Protein AF-A0A1M5TR41-F1 (afdb_monomer)

Organism: NCBI:txid299255

Secondary structure (DSSP, 8-state):
--HHHHHHHHHHHHHHHHHHHHHHHHHHHHHHHHHHHHHHHHHHHHHHHSSSPBPHHHHHHHHHHH-TTS---HHHHHHHHHHHHHTTSEEEETTTEEEE--------------

Radius of gyration: 24.67 Å; Cα contacts (8 Å, |Δi|>4): 66; chains: 1; bounding box: 76×23×67 Å

Solvent-accessible surface area (backbone atoms only — not comparable to full-atom values): 6815 Å² total; per-residue (Å²): 132,57,75,65,56,56,52,51,51,52,52,51,51,52,51,52,53,52,50,54,51,53,52,53,53,50,50,62,56,43,56,58,51,49,54,53,51,49,52,47,49,52,52,51,48,55,44,65,72,42,98,57,71,38,37,71,69,52,50,51,50,51,53,48,68,75,45,77,89,53,89,78,54,65,68,58,50,53,51,43,51,53,51,33,43,74,69,55,53,33,42,79,45,97,84,65,23,41,36,62,53,75,81,78,79,87,74,84,93,77,85,94,84,130

Nearest PDB structures (foldseek):
  4ets-assembly1_A  TM=7.749E-01  e=4.696E-03  Campylobacter jejuni subsp. jejuni
  3o2p-assembly3_E  TM=7.918E-01  e=2.308E-02  Saccharomyces cerevisiae
  8apo-assembly1_Xf  TM=8.107E-01  e=3.009E-02  Polytomella magna
  7pkt-assembly1_K  TM=7.777E-01  e=3.009E-02  Chlamydomonas reinhardtii
  7x75-assembly1_K  TM=6.995E-01  e=2.466E-02  Streptomyces coelicolor A3(2)

Structure (mmCIF, N/CA/C/O backbone):
data_AF-A0A1M5TR41-F1
#
_entry.id   AF-A0A1M5TR41-F1
#
loop_
_atom_site.group_PDB
_atom_site.id
_atom_site.type_symbol
_atom_site.label_atom_id
_atom_site.label_alt_id
_atom_site.label_comp_id
_atom_site.label_asym_id
_atom_site.label_entity_id
_atom_site.label_seq_id
_atom_site.pdbx_PDB_ins_code
_atom_site.Cartn_x
_atom_site.Cartn_y
_atom_site.Cartn_z
_atom_site.occupancy
_atom_site.B_iso_or_equiv
_atom_site.auth_seq_id
_atom_site.auth_comp_id
_atom_site.auth_asym_id
_atom_site.auth_atom_id
_atom_site.pdbx_PDB_model_num
ATOM 1 N N . MET A 1 1 ? 28.209 -4.249 -47.664 1.00 57.78 1 MET A N 1
ATOM 2 C CA . MET A 1 1 ? 27.163 -3.880 -46.693 1.00 57.78 1 MET A CA 1
ATOM 3 C C . MET A 1 1 ? 26.754 -2.473 -47.052 1.00 57.78 1 MET A C 1
ATOM 5 O O . MET A 1 1 ? 27.604 -1.590 -46.991 1.00 57.78 1 MET A O 1
ATOM 9 N N . GLU A 1 2 ? 25.555 -2.293 -47.598 1.00 78.94 2 GLU A N 1
ATOM 10 C CA . GLU A 1 2 ? 25.165 -0.975 -48.090 1.00 78.94 2 GLU A CA 1
ATOM 11 C C . GLU A 1 2 ? 24.920 -0.033 -46.910 1.00 78.94 2 GLU A C 1
ATOM 13 O O . GLU A 1 2 ? 24.521 -0.456 -45.825 1.00 78.94 2 GLU A O 1
ATOM 18 N N . MET A 1 3 ? 25.143 1.266 -47.114 1.00 80.38 3 MET A N 1
ATOM 19 C CA . MET A 1 3 ? 24.926 2.295 -46.087 1.00 80.38 3 MET A CA 1
ATOM 20 C C . MET A 1 3 ? 23.493 2.232 -45.513 1.00 80.38 3 MET A C 1
ATOM 22 O O . MET A 1 3 ? 23.261 2.529 -44.342 1.00 80.38 3 MET A O 1
ATOM 26 N N . ARG A 1 4 ? 22.542 1.757 -46.331 1.00 81.88 4 ARG A N 1
ATOM 27 C CA . ARG A 1 4 ? 21.143 1.505 -45.971 1.00 81.88 4 ARG A CA 1
ATOM 28 C C . ARG A 1 4 ? 20.976 0.385 -44.940 1.00 81.88 4 ARG A C 1
ATOM 30 O O . ARG A 1 4 ? 20.161 0.533 -44.032 1.00 81.88 4 ARG A O 1
ATOM 37 N N . ASP A 1 5 ? 21.771 -0.679 -45.034 1.00 87.44 5 ASP A N 1
ATOM 38 C CA . ASP A 1 5 ? 21.725 -1.815 -44.105 1.00 87.44 5 ASP A CA 1
ATOM 39 C C . ASP A 1 5 ? 22.257 -1.407 -42.725 1.00 87.44 5 ASP A C 1
ATOM 41 O O . ASP A 1 5 ? 21.678 -1.765 -41.700 1.00 87.44 5 ASP A O 1
ATOM 45 N N . MET A 1 6 ? 23.319 -0.589 -42.684 1.00 90.88 6 MET A N 1
ATOM 46 C CA . MET A 1 6 ? 23.825 -0.018 -41.428 1.00 90.88 6 MET A CA 1
ATOM 47 C C . MET A 1 6 ? 22.797 0.898 -40.763 1.00 90.88 6 MET A C 1
ATOM 49 O O . MET A 1 6 ? 22.580 0.805 -39.557 1.00 90.88 6 MET A O 1
ATOM 53 N N . LEU A 1 7 ? 22.135 1.757 -41.540 1.00 87.56 7 LEU A N 1
ATOM 54 C CA . LEU A 1 7 ? 21.083 2.643 -41.036 1.00 87.56 7 LEU A CA 1
ATOM 55 C C . LEU A 1 7 ? 19.900 1.859 -40.453 1.00 87.56 7 LEU A C 1
ATOM 57 O O . LEU A 1 7 ? 19.421 2.191 -39.368 1.00 87.56 7 LEU A O 1
ATOM 61 N N . GLN A 1 8 ? 19.460 0.794 -41.126 1.00 86.31 8 GLN A N 1
ATOM 62 C CA . GLN A 1 8 ? 18.406 -0.084 -40.614 1.00 86.31 8 GLN A CA 1
ATOM 63 C C . GLN A 1 8 ? 18.836 -0.807 -39.336 1.00 86.31 8 GLN A C 1
ATOM 65 O O . GLN A 1 8 ? 18.073 -0.855 -38.373 1.00 86.31 8 GLN A O 1
ATOM 70 N N . PHE A 1 9 ? 20.069 -1.309 -39.288 1.00 91.12 9 PHE A N 1
ATOM 71 C CA . PHE A 1 9 ? 20.602 -1.973 -38.103 1.00 91.12 9 PHE A CA 1
ATOM 72 C C . PHE A 1 9 ? 20.664 -1.030 -36.892 1.00 91.12 9 PHE A C 1
ATOM 74 O O . PHE A 1 9 ? 20.226 -1.392 -35.801 1.00 91.12 9 PHE A O 1
ATOM 81 N N . VAL A 1 10 ? 21.128 0.209 -37.086 1.00 90.56 10 VAL A N 1
ATOM 82 C CA . VAL A 1 10 ? 21.170 1.231 -36.028 1.00 90.56 10 VAL A CA 1
ATOM 83 C C . VAL A 1 10 ? 19.762 1.607 -35.561 1.00 90.56 10 VAL A C 1
ATOM 85 O O . VAL A 1 10 ? 19.534 1.734 -34.358 1.00 90.56 10 VAL A O 1
ATOM 88 N N . ALA A 1 11 ? 18.799 1.734 -36.476 1.00 90.38 11 ALA A N 1
ATOM 89 C CA . ALA A 1 11 ? 17.410 2.019 -36.121 1.00 90.38 11 ALA A CA 1
ATOM 90 C C . ALA A 1 11 ? 16.793 0.902 -35.261 1.00 90.38 11 ALA A C 1
ATOM 92 O O . ALA A 1 11 ? 16.152 1.184 -34.247 1.00 90.38 11 ALA A O 1
ATOM 93 N N . VAL A 1 12 ? 17.035 -0.364 -35.618 1.00 91.31 12 VAL A N 1
ATOM 94 C CA . VAL A 1 12 ? 16.577 -1.522 -34.835 1.00 91.31 12 VAL A CA 1
ATOM 95 C C . VAL A 1 12 ? 17.258 -1.561 -33.465 1.00 91.31 12 VAL A C 1
ATOM 97 O O . VAL A 1 12 ? 16.592 -1.789 -32.455 1.00 91.31 12 VAL A O 1
ATOM 100 N N . LEU A 1 13 ? 18.560 -1.273 -33.401 1.00 92.69 13 LEU A N 1
ATOM 101 C CA . LEU A 1 13 ? 19.302 -1.219 -32.143 1.00 92.69 13 LEU A CA 1
ATOM 102 C C . LEU A 1 13 ? 18.738 -0.144 -31.198 1.00 92.69 13 LEU A C 1
ATOM 104 O O . LEU A 1 13 ? 18.499 -0.412 -30.021 1.00 92.69 13 LEU A O 1
ATOM 108 N N . LEU A 1 14 ? 18.467 1.058 -31.715 1.00 92.00 14 LEU A N 1
ATOM 109 C CA . LEU A 1 14 ? 17.872 2.150 -30.941 1.00 92.00 14 LEU A CA 1
ATOM 110 C C . LEU A 1 14 ? 16.453 1.816 -30.466 1.00 92.00 14 LEU A C 1
ATOM 112 O O . LEU A 1 14 ? 16.109 2.106 -29.318 1.00 92.00 14 LEU A O 1
ATOM 116 N N . ALA A 1 15 ? 15.647 1.167 -31.310 1.00 92.06 15 ALA A N 1
ATOM 117 C CA . ALA A 1 15 ? 14.313 0.710 -30.933 1.00 92.06 15 ALA A CA 1
ATOM 118 C C . ALA A 1 15 ? 14.365 -0.310 -29.782 1.00 92.06 15 ALA A C 1
ATOM 120 O O . ALA A 1 15 ? 13.611 -0.187 -28.816 1.00 92.06 15 ALA A O 1
ATOM 121 N N . LEU A 1 16 ? 15.297 -1.268 -29.831 1.00 91.06 16 LEU A N 1
ATOM 122 C CA . LEU A 1 16 ? 15.490 -2.255 -28.765 1.00 91.06 16 LEU A CA 1
ATOM 123 C C . LEU A 1 16 ? 15.934 -1.606 -27.449 1.00 91.06 16 LEU A C 1
ATOM 125 O O . LEU A 1 16 ? 15.395 -1.935 -26.393 1.00 91.06 16 LEU A O 1
ATOM 129 N N . ILE A 1 17 ? 16.863 -0.649 -27.495 1.00 91.31 17 ILE A N 1
ATOM 130 C CA . ILE A 1 17 ? 17.305 0.084 -26.298 1.00 91.31 17 ILE A CA 1
ATOM 131 C C . ILE A 1 17 ? 16.139 0.870 -25.684 1.00 91.31 17 ILE A C 1
ATOM 133 O O . ILE A 1 17 ? 15.940 0.828 -24.467 1.00 91.31 17 ILE A O 1
ATOM 137 N N . SER A 1 18 ? 15.336 1.545 -26.514 1.00 91.12 18 SER A N 1
ATOM 138 C CA . SER A 1 18 ? 14.141 2.264 -26.059 1.00 91.12 18 SER A CA 1
ATOM 139 C C . SER A 1 18 ? 13.142 1.325 -25.378 1.00 91.12 18 SER A C 1
ATOM 141 O O . SER A 1 18 ? 12.649 1.628 -24.290 1.00 91.12 18 SER A O 1
ATOM 143 N N . LEU A 1 19 ? 12.912 0.146 -25.960 1.00 88.50 19 LEU A N 1
ATOM 144 C CA . LEU A 1 19 ? 12.003 -0.861 -25.418 1.00 88.50 19 LEU A CA 1
ATOM 145 C C . LEU A 1 19 ? 12.477 -1.398 -24.060 1.00 88.50 19 LEU A C 1
ATOM 147 O O . LEU A 1 19 ? 11.692 -1.462 -23.113 1.00 88.50 19 LEU A O 1
ATOM 151 N N . VAL A 1 20 ? 13.763 -1.733 -23.933 1.00 88.88 20 VAL A N 1
ATOM 152 C CA . VAL A 1 20 ? 14.348 -2.200 -22.664 1.00 88.88 20 VAL A CA 1
ATOM 153 C C . VAL A 1 20 ? 14.230 -1.121 -21.588 1.00 88.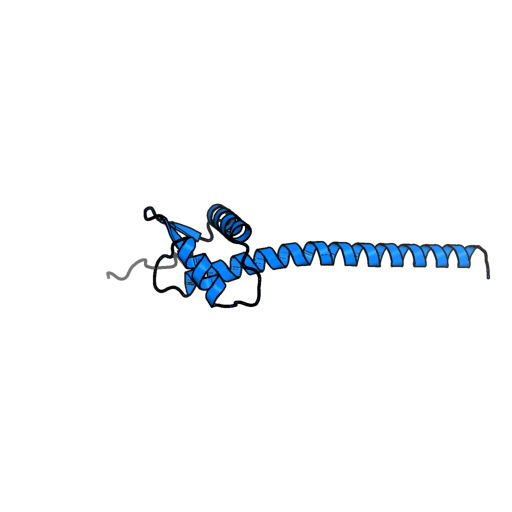88 20 VAL A C 1
ATOM 155 O O . VAL A 1 20 ? 13.914 -1.416 -20.431 1.00 88.88 20 VAL A O 1
ATOM 158 N N . TRP A 1 21 ? 14.443 0.143 -21.953 1.00 86.94 21 TRP A N 1
ATOM 159 C CA . TRP A 1 21 ? 14.305 1.247 -21.012 1.00 86.94 21 TRP A CA 1
ATOM 160 C C . TRP A 1 21 ? 12.852 1.451 -20.564 1.00 86.94 21 TRP A C 1
ATOM 162 O O . TRP A 1 21 ? 12.596 1.607 -19.367 1.00 86.94 21 TRP A O 1
ATOM 172 N N . GLN A 1 22 ? 11.894 1.373 -21.492 1.00 84.31 22 GLN A N 1
ATOM 173 C CA . GLN A 1 22 ? 10.465 1.423 -21.176 1.00 84.31 22 GLN A CA 1
ATOM 174 C C . GLN A 1 22 ? 10.047 0.275 -20.252 1.00 84.31 22 GLN A C 1
ATOM 176 O O . GLN A 1 22 ? 9.376 0.521 -19.249 1.00 84.31 22 GLN A O 1
ATOM 181 N N . GLN A 1 23 ? 10.494 -0.955 -20.526 1.00 80.81 23 GLN A N 1
ATOM 182 C CA . GLN A 1 23 ? 10.216 -2.106 -19.666 1.00 80.81 23 GLN A CA 1
ATOM 183 C C . GLN A 1 23 ? 10.782 -1.912 -18.258 1.00 80.81 23 GLN A C 1
ATOM 185 O O . GLN A 1 23 ? 10.059 -2.094 -17.282 1.00 80.81 23 GLN A O 1
ATOM 190 N N . ARG A 1 24 ? 12.039 -1.467 -18.125 1.00 75.62 24 ARG A N 1
ATOM 191 C CA . ARG A 1 24 ? 12.631 -1.194 -16.803 1.00 75.62 24 ARG A CA 1
ATOM 192 C C . ARG A 1 24 ? 11.865 -0.133 -16.025 1.00 75.62 24 ARG A C 1
ATOM 194 O O . ARG A 1 24 ? 11.649 -0.291 -14.826 1.00 75.62 24 ARG A O 1
ATOM 201 N N . ARG A 1 25 ? 11.454 0.946 -16.692 1.00 79.00 25 ARG A N 1
ATOM 202 C CA . ARG A 1 25 ? 10.669 2.007 -16.057 1.00 79.00 25 ARG A CA 1
ATOM 203 C C . ARG A 1 25 ? 9.320 1.480 -15.562 1.00 79.00 25 ARG A C 1
ATOM 205 O O . ARG A 1 25 ? 8.945 1.765 -14.429 1.00 79.00 25 ARG A O 1
ATOM 212 N N . LEU A 1 26 ? 8.632 0.684 -16.379 1.00 70.19 26 LEU A N 1
ATOM 213 C CA . LEU A 1 26 ? 7.348 0.081 -16.021 1.00 70.19 26 LEU A CA 1
ATOM 214 C C . LEU A 1 26 ? 7.464 -0.879 -14.834 1.00 70.19 26 LEU A C 1
ATOM 216 O O . LEU A 1 26 ? 6.615 -0.833 -13.951 1.00 70.19 26 LEU A O 1
ATOM 220 N N . VAL A 1 27 ? 8.521 -1.693 -14.773 1.00 71.38 27 VAL A N 1
ATOM 221 C CA . VAL A 1 27 ? 8.768 -2.601 -13.638 1.00 71.38 27 VAL A CA 1
ATOM 222 C C . VAL A 1 27 ? 9.003 -1.811 -12.348 1.00 71.38 27 VAL A C 1
ATOM 224 O O . VAL A 1 27 ? 8.350 -2.070 -11.343 1.00 71.38 27 VAL A O 1
ATOM 227 N N . LEU A 1 28 ? 9.841 -0.770 -12.381 1.00 67.62 28 LEU A N 1
ATOM 228 C CA . LEU A 1 28 ? 10.093 0.079 -11.207 1.00 67.62 28 LEU A CA 1
ATOM 229 C C . LEU A 1 28 ? 8.836 0.817 -10.714 1.00 67.62 28 LEU A C 1
ATOM 231 O O . LEU A 1 28 ? 8.650 1.010 -9.508 1.00 67.62 28 LEU A O 1
ATOM 235 N N . GLU A 1 29 ? 7.975 1.261 -11.632 1.00 66.62 29 GLU A N 1
ATOM 236 C CA . GLU A 1 29 ? 6.688 1.874 -11.291 1.00 66.62 29 GLU A CA 1
ATOM 237 C C . GLU A 1 29 ? 5.667 0.830 -10.792 1.00 66.62 29 GLU A C 1
ATOM 239 O O . GLU A 1 29 ? 4.858 1.139 -9.910 1.00 66.62 29 GLU A O 1
ATOM 244 N N . GLY A 1 30 ? 5.734 -0.399 -11.313 1.00 63.41 30 GLY A N 1
ATOM 245 C CA . GLY A 1 30 ? 4.938 -1.557 -10.907 1.00 63.41 30 GLY A CA 1
ATOM 246 C C . GLY A 1 30 ? 5.221 -1.981 -9.471 1.00 63.41 30 GLY A C 1
ATOM 247 O O . GLY A 1 30 ? 4.295 -1.997 -8.663 1.00 63.41 30 GLY A O 1
ATOM 248 N N . ASP A 1 31 ? 6.491 -2.174 -9.113 1.00 67.81 31 ASP A N 1
ATOM 249 C CA . ASP A 1 31 ? 6.912 -2.605 -7.772 1.00 67.81 31 ASP A CA 1
ATOM 250 C C . ASP A 1 31 ? 6.392 -1.674 -6.670 1.00 67.81 31 ASP A C 1
ATOM 252 O O . ASP A 1 31 ? 5.984 -2.101 -5.589 1.00 67.81 31 ASP A O 1
ATOM 256 N N . ARG A 1 32 ? 6.386 -0.359 -6.926 1.00 66.81 32 ARG A N 1
ATOM 257 C CA . ARG A 1 32 ? 5.874 0.627 -5.961 1.00 66.81 32 ARG A CA 1
ATOM 258 C C . ARG A 1 32 ? 4.363 0.524 -5.787 1.00 66.81 32 ARG A C 1
ATOM 260 O O . ARG A 1 32 ? 3.869 0.715 -4.676 1.00 66.81 32 ARG A O 1
ATOM 267 N N . LYS A 1 33 ? 3.626 0.271 -6.870 1.00 69.38 33 LYS A N 1
ATOM 268 C CA . LYS A 1 33 ? 2.173 0.071 -6.814 1.00 69.38 33 LYS A CA 1
ATOM 269 C C . LYS A 1 33 ? 1.842 -1.248 -6.127 1.00 69.38 33 LYS A C 1
ATOM 271 O O . LYS A 1 33 ? 0.961 -1.267 -5.274 1.00 69.38 33 LYS A O 1
ATOM 276 N N . GLU A 1 34 ? 2.583 -2.302 -6.441 1.00 72.50 34 GLU A N 1
ATOM 277 C CA . GLU A 1 34 ? 2.408 -3.630 -5.866 1.00 72.50 34 GLU A CA 1
ATOM 278 C C . GLU A 1 34 ? 2.643 -3.616 -4.357 1.00 72.50 34 GLU A C 1
ATOM 280 O O . GLU A 1 34 ? 1.766 -4.044 -3.613 1.00 72.50 34 GLU A O 1
ATOM 285 N N . LYS A 1 35 ? 3.724 -2.982 -3.880 1.00 74.00 35 LYS A N 1
ATOM 286 C CA . LYS A 1 35 ? 3.967 -2.792 -2.439 1.00 74.00 35 LYS A CA 1
ATOM 287 C C . LYS A 1 35 ? 2.804 -2.091 -1.732 1.00 74.00 35 LYS A C 1
ATOM 289 O O . LYS A 1 35 ? 2.388 -2.530 -0.666 1.00 74.00 35 LYS A O 1
ATOM 294 N N . ARG A 1 36 ? 2.230 -1.039 -2.329 1.00 73.12 36 ARG A N 1
ATOM 295 C CA . ARG A 1 36 ? 1.081 -0.328 -1.735 1.00 73.12 36 ARG A CA 1
ATOM 296 C C . ARG A 1 36 ? -0.180 -1.182 -1.694 1.00 73.12 36 ARG A C 1
ATOM 298 O O . ARG A 1 36 ? -0.898 -1.162 -0.697 1.00 73.12 36 ARG A O 1
ATOM 305 N N . VAL A 1 37 ? -0.467 -1.906 -2.773 1.00 78.62 37 VAL A N 1
ATOM 306 C CA . VAL A 1 37 ? -1.613 -2.823 -2.836 1.00 78.62 37 VAL A CA 1
ATOM 307 C C . VAL A 1 37 ? -1.442 -3.936 -1.808 1.00 78.62 37 VAL A C 1
ATOM 309 O O . VAL A 1 37 ? -2.378 -4.242 -1.075 1.00 78.62 37 VAL A O 1
ATOM 312 N N . GLU A 1 38 ? -0.234 -4.475 -1.691 1.00 80.38 38 GLU A N 1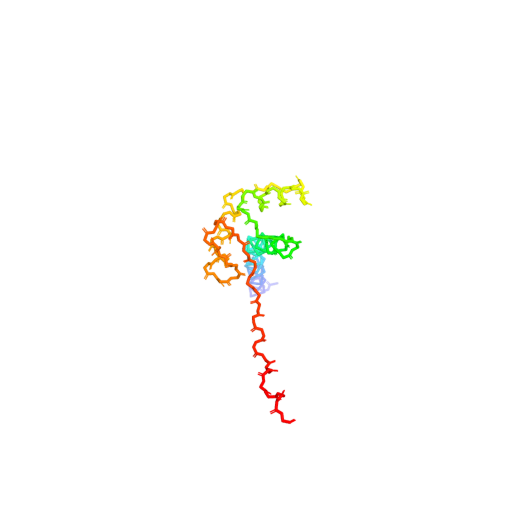
ATOM 313 C CA . GLU A 1 38 ? 0.104 -5.491 -0.709 1.00 80.38 38 GLU A CA 1
ATOM 314 C C . GLU A 1 38 ? -0.097 -4.983 0.726 1.00 80.38 38 GLU A C 1
ATOM 316 O O . GLU A 1 38 ? -0.742 -5.660 1.526 1.00 80.38 38 GLU A O 1
ATOM 321 N N . THR A 1 39 ? 0.362 -3.770 1.052 1.00 80.50 39 THR A N 1
ATOM 322 C CA . THR A 1 39 ? 0.133 -3.148 2.367 1.00 80.50 39 THR A CA 1
ATOM 323 C C . THR A 1 39 ? -1.360 -2.992 2.667 1.00 80.50 39 THR A C 1
ATOM 325 O O . THR A 1 39 ? -1.809 -3.359 3.755 1.00 80.50 39 THR A O 1
ATOM 328 N N . LYS A 1 40 ? -2.165 -2.531 1.697 1.00 81.88 40 LYS A N 1
ATOM 329 C CA . LYS A 1 40 ? -3.629 -2.427 1.848 1.00 81.88 40 LYS A CA 1
ATOM 330 C C . LYS A 1 40 ? -4.289 -3.793 2.071 1.00 81.88 40 LYS A C 1
ATOM 332 O O . LYS A 1 40 ? -5.149 -3.923 2.941 1.00 81.88 40 LYS A O 1
ATOM 337 N N . LEU A 1 41 ? -3.876 -4.817 1.323 1.00 82.88 41 LEU A N 1
ATOM 338 C CA . LEU A 1 41 ? -4.391 -6.183 1.462 1.00 82.88 41 LEU A CA 1
ATOM 339 C C . LEU A 1 41 ? -4.044 -6.786 2.822 1.00 82.88 41 LEU A C 1
ATOM 341 O O . LEU A 1 41 ? -4.903 -7.393 3.456 1.00 82.88 41 LEU A O 1
ATOM 345 N N . ARG A 1 42 ? -2.816 -6.575 3.304 1.00 82.69 42 ARG A N 1
ATOM 346 C CA . ARG A 1 42 ? -2.384 -7.026 4.633 1.00 82.69 42 ARG A CA 1
ATOM 347 C C . ARG A 1 42 ? -3.229 -6.391 5.736 1.00 82.69 42 ARG A C 1
ATOM 349 O O . ARG A 1 42 ? -3.736 -7.107 6.595 1.00 82.69 42 ARG A O 1
ATOM 356 N N . ILE A 1 43 ? -3.446 -5.074 5.677 1.00 84.00 43 ILE A N 1
ATOM 357 C CA . ILE A 1 43 ?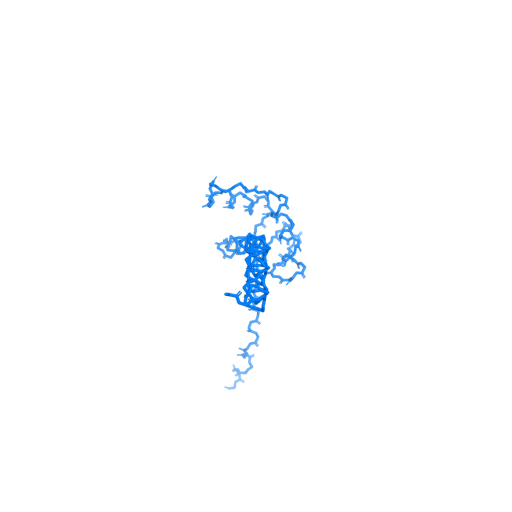 -4.330 -4.360 6.614 1.00 84.00 43 ILE A CA 1
ATOM 358 C C . ILE A 1 43 ? -5.746 -4.947 6.565 1.00 84.00 43 ILE A C 1
ATOM 360 O O . ILE A 1 43 ? -6.341 -5.224 7.606 1.00 84.00 43 ILE A O 1
ATOM 364 N N . PHE A 1 44 ? -6.285 -5.175 5.366 1.00 83.25 44 PHE A N 1
ATOM 365 C CA . PHE A 1 44 ? -7.619 -5.749 5.202 1.00 83.25 44 PHE A CA 1
ATOM 366 C C . PHE A 1 44 ? -7.724 -7.172 5.767 1.00 83.25 44 PHE A C 1
ATOM 368 O O . PHE A 1 44 ? -8.728 -7.505 6.397 1.00 83.25 44 PHE A O 1
ATOM 375 N N . TYR A 1 45 ? -6.695 -7.999 5.575 1.00 82.88 45 TYR A N 1
ATOM 376 C CA . TYR A 1 45 ? -6.644 -9.360 6.100 1.00 82.88 45 TYR A CA 1
ATOM 377 C C . TYR A 1 45 ? -6.639 -9.368 7.631 1.00 82.88 45 TYR A C 1
ATOM 379 O O . TYR A 1 45 ? -7.457 -10.056 8.237 1.00 82.88 45 TYR A O 1
ATOM 387 N N . VAL A 1 46 ? -5.803 -8.531 8.257 1.00 84.44 46 VAL A N 1
ATOM 388 C CA . VAL A 1 46 ? -5.771 -8.358 9.720 1.00 84.44 46 VAL A CA 1
ATOM 389 C C . VAL A 1 46 ? -7.137 -7.911 10.247 1.00 84.44 46 VAL A C 1
ATOM 391 O O . VAL A 1 46 ? -7.657 -8.487 11.197 1.00 84.44 46 VAL A O 1
ATOM 394 N N . LEU A 1 47 ? -7.767 -6.934 9.591 1.00 82.38 47 LEU A N 1
ATOM 395 C CA . LEU A 1 47 ? -9.094 -6.441 9.969 1.00 82.38 47 LEU A CA 1
ATOM 396 C C . LEU A 1 47 ? -10.220 -7.464 9.759 1.00 82.38 47 LEU A C 1
ATOM 398 O O . LEU A 1 47 ? -11.235 -7.392 10.449 1.00 82.38 47 LEU A O 1
ATOM 402 N N . SER A 1 48 ? -10.073 -8.379 8.801 1.00 80.81 48 SER A N 1
ATOM 403 C CA . SER A 1 48 ? -11.077 -9.407 8.496 1.00 80.81 48 SER A CA 1
ATOM 404 C C . SER A 1 48 ? -10.937 -10.644 9.380 1.00 80.81 48 SER A C 1
ATOM 406 O O . SER A 1 48 ? -11.942 -11.264 9.713 1.00 80.81 48 SER A O 1
ATOM 408 N N . GLY A 1 49 ? -9.706 -11.000 9.756 1.00 76.56 49 GLY A N 1
ATOM 409 C CA . GLY A 1 49 ? -9.417 -12.113 10.662 1.00 76.56 49 GLY A CA 1
ATOM 410 C C . GLY A 1 49 ? -9.601 -11.764 12.140 1.00 76.56 49 GLY A C 1
ATOM 411 O O . GLY A 1 49 ? -9.759 -12.661 12.964 1.00 76.56 49 GLY A O 1
ATOM 412 N N . ALA A 1 50 ? -9.604 -10.478 12.493 1.00 76.75 50 ALA A N 1
ATOM 413 C CA . ALA A 1 50 ? -9.822 -10.045 13.863 1.00 76.75 50 ALA A CA 1
ATOM 414 C C . ALA A 1 50 ? -11.276 -10.258 14.306 1.00 76.75 50 ALA A C 1
ATOM 416 O O . ALA A 1 50 ? -12.223 -9.790 13.673 1.00 76.75 50 ALA A O 1
ATOM 417 N N . SER A 1 51 ? -11.453 -10.892 15.466 1.00 64.62 51 SER A N 1
ATOM 418 C CA . SER A 1 51 ? -12.763 -11.144 16.086 1.00 64.62 51 SER A CA 1
ATOM 419 C C . SER A 1 51 ? -13.494 -9.870 16.550 1.00 64.62 51 SER A C 1
ATOM 421 O O . SER A 1 51 ? -14.610 -9.950 17.059 1.00 64.62 51 SER A O 1
ATOM 423 N N . GLY A 1 52 ? -12.886 -8.690 16.395 1.00 73.88 52 GLY A N 1
ATOM 424 C CA . GLY A 1 52 ? -13.449 -7.402 16.786 1.00 73.88 52 GLY A CA 1
ATOM 425 C C . GLY A 1 52 ? -12.742 -6.223 16.119 1.00 73.88 52 GLY A C 1
ATOM 426 O O . GLY A 1 52 ? -11.751 -6.381 15.413 1.00 73.88 52 GLY A O 1
ATOM 427 N N . ASP A 1 53 ? -13.275 -5.023 16.336 1.00 82.44 53 ASP A N 1
ATOM 428 C CA . ASP A 1 53 ? -12.729 -3.788 15.781 1.00 82.44 53 ASP A CA 1
ATOM 429 C C . ASP A 1 53 ? -11.348 -3.506 16.383 1.00 82.44 53 ASP A C 1
ATOM 431 O O . ASP A 1 53 ? -11.191 -3.496 17.610 1.00 82.44 53 ASP A O 1
ATOM 435 N N . LEU A 1 54 ? -10.381 -3.188 15.527 1.00 83.19 54 LEU A N 1
ATOM 436 C CA . LEU A 1 54 ? -9.007 -2.921 15.941 1.00 83.19 54 LEU A CA 1
ATOM 437 C C . LEU A 1 54 ? -8.710 -1.422 15.942 1.00 83.19 54 LEU A C 1
ATOM 439 O O . LEU A 1 54 ? -9.183 -0.675 15.082 1.00 83.19 54 LEU A O 1
ATOM 443 N N . THR A 1 55 ? -7.910 -0.969 16.903 1.00 86.69 55 THR A N 1
ATOM 444 C CA . THR A 1 55 ? -7.302 0.368 16.862 1.00 86.69 55 THR A CA 1
ATOM 445 C C . THR A 1 55 ? -6.095 0.388 15.923 1.00 86.69 55 THR A C 1
ATOM 447 O O . THR A 1 55 ? -5.549 -0.658 15.582 1.00 86.69 55 THR A O 1
ATOM 450 N N . GLU A 1 56 ? -5.642 1.580 15.525 1.00 83.38 56 GLU A N 1
ATOM 451 C CA . GLU A 1 56 ? -4.438 1.740 14.689 1.00 83.38 56 GLU A CA 1
ATOM 452 C C . GLU A 1 56 ? -3.225 1.003 15.281 1.00 83.38 56 GLU A C 1
ATOM 454 O O . GLU A 1 56 ? -2.587 0.211 14.593 1.00 83.38 56 GLU A O 1
ATOM 459 N N . ASP A 1 57 ? -2.970 1.180 16.580 1.00 83.69 57 ASP A N 1
ATOM 460 C CA . ASP A 1 57 ? -1.847 0.532 17.267 1.00 83.69 57 ASP A CA 1
ATOM 461 C C . ASP A 1 57 ? -1.968 -0.995 17.299 1.00 83.69 57 ASP A C 1
ATOM 463 O O . ASP A 1 57 ? -0.962 -1.700 17.256 1.00 83.69 57 ASP A O 1
ATOM 467 N N . GLN A 1 58 ? -3.191 -1.525 17.377 1.00 83.69 58 GLN A N 1
ATOM 468 C CA . GLN A 1 58 ? -3.422 -2.968 17.335 1.00 83.69 58 GLN A CA 1
ATOM 469 C C . GLN A 1 58 ? -3.184 -3.528 15.932 1.00 83.69 58 GLN A C 1
ATOM 471 O O . GLN A 1 58 ? -2.582 -4.587 15.806 1.00 83.69 58 GLN A O 1
ATOM 476 N N . ILE A 1 59 ? -3.586 -2.800 14.886 1.00 84.00 59 ILE A N 1
ATOM 477 C CA . ILE A 1 59 ? -3.315 -3.182 13.493 1.00 84.00 59 ILE A CA 1
ATOM 478 C C . ILE A 1 59 ? -1.805 -3.213 13.244 1.00 84.00 59 ILE A C 1
ATOM 480 O O . ILE A 1 59 ? -1.305 -4.177 12.673 1.00 84.00 59 ILE A O 1
ATOM 484 N N . ILE A 1 60 ? -1.073 -2.195 13.710 1.00 83.88 60 ILE A N 1
ATOM 485 C CA . ILE A 1 60 ? 0.390 -2.141 13.589 1.00 83.88 60 ILE A CA 1
ATOM 486 C C . ILE A 1 60 ? 1.028 -3.336 14.307 1.00 83.88 60 ILE A C 1
ATOM 488 O O . ILE A 1 60 ? 1.837 -4.037 13.709 1.00 83.88 60 I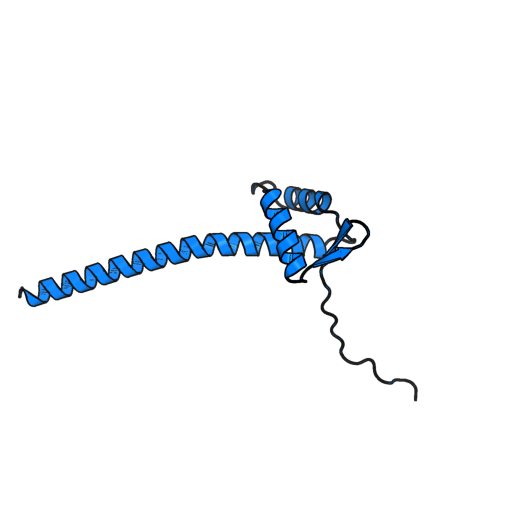LE A O 1
ATOM 492 N N . LYS A 1 61 ? 0.619 -3.623 15.550 1.00 83.94 61 LYS A N 1
ATOM 493 C CA . LYS A 1 61 ? 1.147 -4.762 16.318 1.00 83.94 61 LYS A CA 1
ATOM 494 C C . LYS A 1 61 ? 0.860 -6.113 15.665 1.00 83.94 61 LYS A C 1
ATOM 496 O O . LYS A 1 61 ? 1.733 -6.974 15.659 1.00 83.94 61 LYS A O 1
ATOM 501 N N . GLU A 1 62 ? -0.338 -6.316 15.122 1.00 83.38 62 GLU A N 1
ATOM 502 C CA . GLU A 1 62 ? -0.683 -7.561 14.423 1.00 83.38 62 GLU A CA 1
ATOM 503 C C . GLU A 1 62 ? 0.088 -7.707 13.100 1.00 83.38 62 GLU A C 1
ATOM 505 O O . GLU A 1 62 ? 0.521 -8.805 12.756 1.00 83.38 62 GLU A O 1
ATOM 510 N N . LEU A 1 63 ? 0.349 -6.603 12.389 1.00 81.38 63 LEU A N 1
ATOM 511 C CA . LEU A 1 63 ? 1.199 -6.606 11.193 1.00 81.38 63 LEU A CA 1
ATOM 512 C C . LEU A 1 63 ? 2.667 -6.918 11.520 1.00 81.38 63 LEU A C 1
ATOM 514 O O . LEU A 1 63 ? 3.282 -7.721 10.818 1.00 81.38 63 LEU A O 1
ATOM 518 N N . GLU A 1 64 ? 3.206 -6.334 12.594 1.00 81.19 64 GLU A N 1
ATOM 519 C CA . GLU A 1 64 ? 4.554 -6.625 13.110 1.00 81.19 64 GLU A CA 1
ATOM 520 C C . GLU A 1 64 ? 4.670 -8.097 13.560 1.00 81.19 64 GLU A C 1
ATOM 522 O O . GLU A 1 64 ? 5.669 -8.763 13.281 1.00 81.19 64 GLU A O 1
ATOM 527 N N . ARG A 1 65 ? 3.628 -8.640 14.207 1.00 78.81 65 ARG A N 1
ATOM 528 C CA . ARG 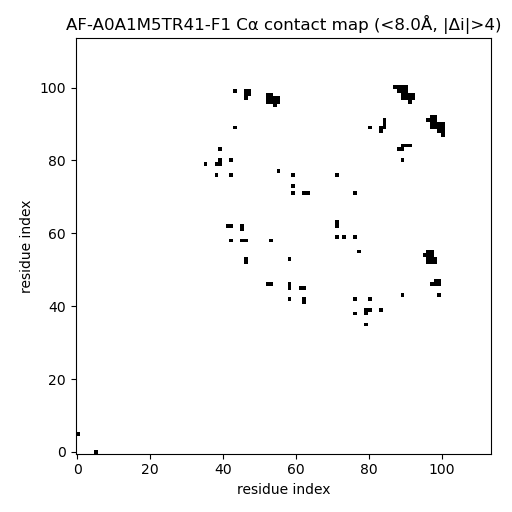A 1 65 ? 3.585 -10.029 14.695 1.00 78.81 65 ARG A CA 1
ATOM 529 C C . ARG A 1 65 ? 3.454 -11.055 13.566 1.00 78.81 65 ARG A C 1
ATOM 531 O O . ARG A 1 65 ? 4.034 -12.134 13.666 1.00 78.81 65 ARG A O 1
ATOM 538 N N . GLY A 1 66 ? 2.700 -10.737 12.514 1.00 69.00 66 GLY A N 1
ATOM 539 C CA . GLY A 1 66 ? 2.451 -11.643 11.392 1.00 69.00 66 GLY A CA 1
ATOM 540 C C . GLY A 1 66 ? 3.684 -11.915 10.526 1.00 69.00 66 GLY A C 1
ATOM 541 O O . GLY A 1 66 ? 3.825 -13.025 10.022 1.00 69.00 66 GLY A O 1
ATOM 542 N N . HIS A 1 67 ? 4.592 -10.942 10.369 1.00 62.03 67 HIS A N 1
ATOM 543 C CA . HIS A 1 67 ? 5.847 -11.117 9.627 1.00 62.03 67 HIS A CA 1
ATOM 544 C C . HIS A 1 67 ? 6.945 -10.136 10.096 1.00 62.03 67 HIS A C 1
ATOM 546 O O . HIS A 1 67 ? 7.025 -9.026 9.568 1.00 62.03 67 HIS A O 1
ATOM 552 N N . PRO A 1 68 ? 7.870 -10.553 10.983 1.00 58.28 68 PRO A N 1
ATOM 553 C CA . PRO A 1 68 ? 8.925 -9.682 11.522 1.00 58.28 68 PRO A CA 1
ATOM 554 C C . PRO A 1 68 ? 10.040 -9.325 10.519 1.00 58.28 68 PRO A C 1
ATOM 556 O O . PRO A 1 68 ? 10.892 -8.496 10.812 1.00 58.28 68 PRO A O 1
ATOM 559 N N . LEU A 1 69 ? 10.070 -9.956 9.339 1.00 50.84 69 LEU A N 1
ATOM 560 C CA . LEU A 1 69 ? 11.147 -9.815 8.344 1.00 50.84 69 LEU A CA 1
ATOM 561 C C . LEU A 1 69 ? 10.988 -8.614 7.400 1.00 50.84 69 LEU A C 1
ATOM 563 O O . LEU A 1 69 ? 11.860 -8.379 6.564 1.00 50.84 69 LEU A O 1
ATOM 567 N N . ARG A 1 70 ? 9.880 -7.873 7.480 1.00 62.62 70 ARG A N 1
ATOM 568 C CA . ARG A 1 70 ? 9.633 -6.716 6.618 1.00 62.62 70 ARG A CA 1
ATOM 569 C C . ARG A 1 70 ? 9.466 -5.489 7.491 1.00 62.62 70 ARG A C 1
ATOM 571 O O . ARG A 1 70 ? 8.622 -5.502 8.379 1.00 62.62 70 ARG A O 1
ATOM 578 N N . ASP A 1 71 ? 10.268 -4.464 7.225 1.00 65.81 71 ASP A N 1
ATOM 579 C CA . ASP A 1 71 ? 10.221 -3.215 7.977 1.00 65.81 71 ASP A CA 1
ATOM 580 C C . ASP A 1 71 ? 8.808 -2.632 7.883 1.00 65.81 71 ASP A C 1
ATOM 582 O O . ASP A 1 71 ? 8.309 -2.320 6.795 1.00 65.81 71 ASP A O 1
ATOM 586 N N . VAL A 1 72 ? 8.122 -2.586 9.021 1.00 67.75 72 VAL A N 1
ATOM 587 C CA . VAL A 1 72 ? 6.754 -2.095 9.102 1.00 67.75 72 VAL A CA 1
ATOM 588 C C . VAL A 1 72 ? 6.818 -0.581 9.254 1.00 67.75 72 VAL A C 1
ATOM 590 O O . VAL A 1 72 ? 6.945 -0.054 10.359 1.00 67.75 72 VAL A O 1
ATOM 593 N N . ASP A 1 73 ? 6.727 0.142 8.136 1.00 79.56 73 ASP A N 1
ATOM 594 C CA . ASP A 1 73 ? 6.651 1.600 8.182 1.00 79.56 73 ASP A CA 1
ATOM 595 C C . ASP A 1 73 ? 5.264 2.045 8.673 1.00 79.56 73 ASP A C 1
ATOM 597 O O . ASP A 1 73 ? 4.245 1.977 7.975 1.00 79.56 73 ASP A O 1
ATOM 601 N N . ARG A 1 74 ? 5.233 2.543 9.911 1.00 82.12 74 ARG A N 1
ATOM 602 C CA . ARG A 1 74 ? 4.030 3.075 10.564 1.00 82.12 74 ARG A CA 1
ATOM 603 C C . ARG A 1 74 ? 3.406 4.227 9.777 1.00 82.12 74 ARG A C 1
ATOM 605 O O . ARG A 1 74 ? 2.182 4.368 9.772 1.00 82.12 74 ARG A O 1
ATOM 612 N N . ILE A 1 75 ? 4.222 5.042 9.107 1.00 83.62 75 ILE A N 1
ATOM 613 C CA . ILE A 1 75 ? 3.749 6.165 8.293 1.00 83.62 75 ILE A CA 1
ATOM 614 C C . ILE A 1 75 ? 3.008 5.629 7.066 1.00 83.62 75 ILE A C 1
ATOM 616 O O . ILE A 1 75 ? 1.921 6.117 6.736 1.00 83.62 75 ILE A O 1
ATOM 620 N N . GLU A 1 76 ? 3.546 4.594 6.419 1.00 82.19 76 GLU A N 1
ATOM 621 C CA . GLU A 1 76 ? 2.916 3.959 5.260 1.00 82.19 76 GLU A CA 1
ATOM 622 C C . GLU A 1 76 ? 1.608 3.250 5.634 1.00 82.19 76 GLU A C 1
ATOM 624 O O . GLU A 1 76 ? 0.617 3.377 4.906 1.00 82.19 76 GLU A O 1
ATOM 629 N N . ILE A 1 77 ? 1.550 2.587 6.795 1.00 84.62 77 ILE A N 1
ATOM 630 C CA . ILE A 1 77 ? 0.305 1.997 7.313 1.00 84.62 77 ILE A CA 1
ATOM 631 C C . ILE A 1 77 ? -0.750 3.074 7.529 1.00 84.62 77 ILE A C 1
ATOM 633 O O . ILE A 1 77 ? -1.873 2.937 7.046 1.00 84.62 77 ILE A O 1
ATOM 637 N N . ARG A 1 78 ? -0.404 4.163 8.225 1.00 86.31 78 ARG A N 1
ATOM 638 C CA . ARG A 1 78 ? -1.352 5.246 8.507 1.00 86.31 78 ARG A CA 1
ATOM 639 C C . ARG A 1 78 ? -1.882 5.857 7.213 1.00 86.31 78 ARG A C 1
ATOM 641 O O . ARG A 1 78 ? -3.088 6.041 7.065 1.00 86.31 78 ARG A O 1
ATOM 648 N N . LYS A 1 79 ? -1.003 6.119 6.244 1.00 87.44 79 LYS A N 1
ATOM 649 C CA . LYS A 1 79 ? -1.401 6.611 4.921 1.00 87.44 79 LYS A CA 1
ATOM 650 C C . LYS A 1 79 ? -2.335 5.630 4.209 1.00 87.44 79 LYS A C 1
ATOM 652 O O . LYS A 1 79 ? -3.356 6.048 3.669 1.00 87.44 79 LYS A O 1
ATOM 657 N N . SER A 1 80 ? -2.017 4.339 4.258 1.00 85.94 80 SER A N 1
ATOM 658 C CA . SER A 1 80 ? -2.835 3.283 3.661 1.00 85.94 80 SER A CA 1
ATOM 659 C C . SER A 1 80 ? -4.212 3.188 4.321 1.00 85.94 80 SER A C 1
ATOM 661 O O . SER A 1 80 ? -5.202 3.079 3.607 1.00 85.94 80 SER A O 1
ATOM 663 N N . LEU A 1 81 ? -4.308 3.324 5.649 1.00 85.81 81 LEU A N 1
ATOM 664 C CA . LEU A 1 81 ? -5.581 3.389 6.377 1.00 85.81 81 LEU A CA 1
ATOM 665 C C . LEU A 1 81 ? -6.432 4.590 5.938 1.00 85.81 81 LEU A C 1
ATOM 667 O O . LEU A 1 81 ? -7.621 4.425 5.675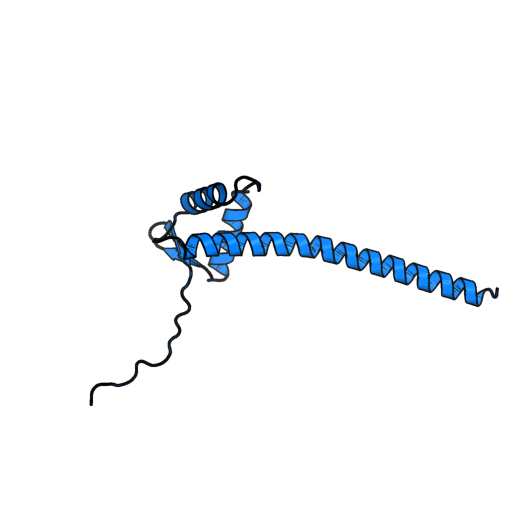 1.00 85.81 81 LEU A O 1
ATOM 671 N N . TYR A 1 82 ? -5.842 5.782 5.802 1.00 86.56 82 TYR A N 1
ATOM 672 C CA . TYR A 1 82 ? -6.561 6.960 5.301 1.00 86.56 82 TYR A CA 1
ATOM 673 C C . TYR A 1 82 ? -7.044 6.788 3.858 1.00 86.56 82 TYR A C 1
ATOM 675 O O . TYR A 1 82 ? -8.182 7.140 3.549 1.00 86.56 82 TYR A O 1
ATOM 683 N N . GLU A 1 83 ? -6.209 6.234 2.977 1.00 85.38 83 GLU A N 1
ATOM 684 C CA . GLU A 1 83 ? -6.618 5.925 1.603 1.00 85.38 83 GLU A CA 1
ATOM 685 C C . GLU A 1 83 ? -7.762 4.904 1.593 1.00 85.38 83 GLU A C 1
ATOM 687 O O . GLU A 1 83 ? -8.770 5.121 0.935 1.00 85.38 83 GLU A O 1
ATOM 692 N N . MET A 1 84 ? -7.669 3.840 2.392 1.00 84.19 84 MET A N 1
ATOM 693 C CA . MET A 1 84 ? -8.711 2.818 2.502 1.00 84.19 84 MET A CA 1
ATOM 694 C C . MET A 1 84 ? -10.028 3.358 3.081 1.00 84.19 84 MET A C 1
ATOM 696 O O . MET A 1 84 ? -11.097 2.892 2.679 1.00 84.19 84 MET A O 1
ATOM 700 N N . LEU A 1 85 ? -9.970 4.328 4.002 1.00 86.44 85 LEU A N 1
ATOM 701 C CA . LEU A 1 85 ? -11.142 5.053 4.503 1.00 86.44 85 LEU A CA 1
ATOM 702 C C . LEU A 1 85 ? -11.784 5.907 3.408 1.00 86.44 85 LEU A C 1
ATOM 704 O O . LEU A 1 85 ? -13.004 5.895 3.269 1.00 86.44 85 LEU A O 1
ATOM 708 N N . LYS A 1 86 ? -10.967 6.630 2.632 1.00 85.75 86 LYS A N 1
ATOM 709 C CA . LYS A 1 86 ? -11.428 7.452 1.506 1.00 85.75 86 LYS A CA 1
ATOM 710 C C . LYS A 1 86 ? -12.067 6.600 0.409 1.00 85.75 86 LYS A C 1
ATOM 712 O O . LYS A 1 86 ? -13.100 6.979 -0.125 1.00 85.75 86 LYS A O 1
ATOM 717 N N . ASP A 1 87 ? -11.477 5.443 0.127 1.00 82.44 87 ASP A N 1
ATOM 718 C CA . ASP A 1 87 ? -11.983 4.455 -0.831 1.00 82.44 87 ASP 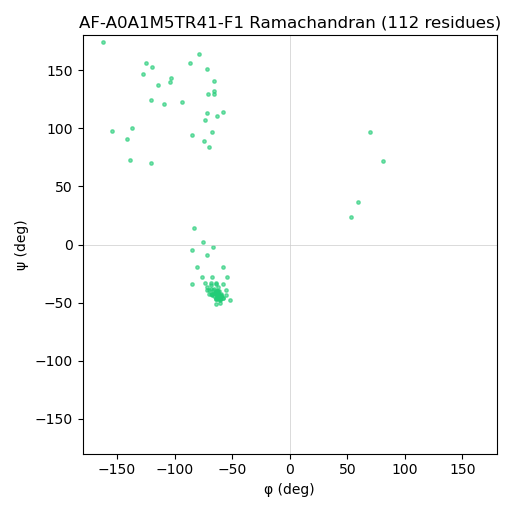A CA 1
ATOM 719 C C . ASP A 1 87 ? -13.183 3.660 -0.265 1.00 82.44 87 ASP A C 1
ATOM 721 O O . ASP A 1 87 ? -13.680 2.728 -0.894 1.00 82.44 87 ASP A O 1
ATOM 725 N N . GLU A 1 88 ? -13.627 3.988 0.956 1.00 79.75 88 GLU A N 1
ATOM 726 C CA . GLU A 1 88 ? -14.708 3.343 1.703 1.00 79.75 88 GLU A CA 1
ATOM 727 C C . GLU A 1 88 ? -14.561 1.815 1.853 1.00 79.75 88 GLU A C 1
ATOM 729 O O . GLU A 1 88 ? -15.544 1.098 2.060 1.00 79.75 88 GLU A O 1
ATOM 734 N N . THR A 1 89 ? -13.338 1.293 1.751 1.00 80.12 89 THR A N 1
ATOM 735 C CA . THR A 1 89 ? -13.033 -0.139 1.926 1.00 80.12 89 THR A CA 1
ATOM 736 C C . THR A 1 89 ? -13.051 -0.551 3.399 1.00 80.12 89 THR A C 1
ATOM 738 O O . THR A 1 89 ? -13.397 -1.687 3.737 1.00 80.12 89 THR A O 1
ATOM 741 N N . ILE A 1 90 ? -12.748 0.394 4.290 1.00 84.38 90 ILE A N 1
ATOM 742 C CA . ILE A 1 90 ? -12.843 0.247 5.743 1.00 84.38 90 ILE A CA 1
ATOM 743 C C . ILE A 1 90 ? -13.722 1.356 6.322 1.00 84.38 90 ILE A C 1
ATOM 745 O O . ILE A 1 90 ? -13.889 2.419 5.729 1.00 84.38 90 ILE A O 1
ATOM 749 N N . ARG A 1 91 ? -14.303 1.106 7.494 1.00 83.62 91 ARG A N 1
ATOM 750 C CA . ARG A 1 91 ? -15.111 2.065 8.247 1.00 83.62 91 ARG A CA 1
ATOM 751 C C . ARG A 1 91 ? -14.419 2.412 9.550 1.00 83.62 91 ARG A C 1
ATOM 753 O O . ARG A 1 91 ? -13.940 1.525 10.254 1.00 83.62 91 ARG A O 1
ATOM 760 N N . PHE A 1 92 ? -14.441 3.694 9.885 1.00 83.44 92 PHE A N 1
ATOM 761 C CA . PHE A 1 92 ? -14.012 4.189 11.182 1.00 83.44 92 PHE A CA 1
ATOM 762 C C . PHE A 1 92 ? -15.221 4.301 12.111 1.00 83.44 92 PHE A C 1
ATOM 764 O O . PHE A 1 92 ? -16.208 4.964 11.788 1.00 83.44 92 PHE A O 1
ATOM 771 N N . THR A 1 93 ? -15.176 3.626 13.255 1.00 79.56 93 THR A N 1
ATOM 772 C CA . THR A 1 93 ? -16.218 3.716 14.279 1.00 79.56 93 THR A CA 1
ATOM 773 C C . THR A 1 93 ? -15.943 4.886 15.223 1.00 79.56 93 THR A C 1
ATOM 775 O O . THR A 1 93 ? -14.802 5.305 15.418 1.00 79.56 93 THR A O 1
ATOM 778 N N . ARG A 1 94 ? -16.993 5.401 15.882 1.00 74.25 94 ARG A N 1
ATOM 779 C CA . ARG A 1 94 ? -16.878 6.497 16.870 1.00 74.25 94 ARG A CA 1
ATOM 780 C C . ARG A 1 94 ? -15.935 6.170 18.040 1.00 74.25 94 ARG A C 1
ATOM 782 O O . ARG A 1 94 ? -15.435 7.080 18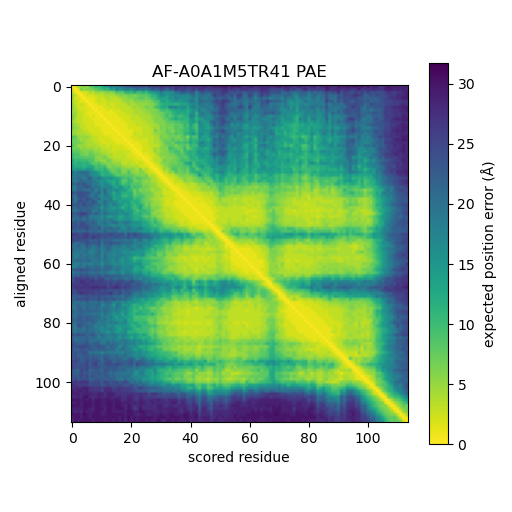.688 1.00 74.25 94 ARG A O 1
ATOM 789 N N . ALA A 1 95 ? -15.648 4.888 18.272 1.00 78.56 95 ALA A N 1
ATOM 790 C CA . ALA A 1 95 ? -14.719 4.404 19.292 1.00 78.56 95 ALA A CA 1
ATOM 791 C C . ALA A 1 95 ? -13.237 4.429 18.857 1.00 78.56 95 ALA A C 1
ATOM 793 O O . ALA A 1 95 ? -12.408 3.792 19.503 1.00 78.56 95 ALA A O 1
ATOM 794 N N . LYS A 1 96 ? -12.898 5.131 17.766 1.00 79.94 96 LYS A N 1
ATOM 795 C CA . LYS A 1 96 ? -11.557 5.155 17.156 1.00 79.94 96 LYS A CA 1
ATOM 796 C C . LYS A 1 96 ? -11.051 3.777 16.715 1.00 79.94 96 LYS A C 1
ATOM 798 O O . LYS A 1 96 ? -9.863 3.476 16.837 1.00 79.94 96 LYS A O 1
ATOM 803 N N . LYS A 1 97 ? -11.954 2.932 16.216 1.00 82.56 97 LYS A N 1
ATOM 804 C CA . LYS A 1 97 ? -11.619 1.585 15.743 1.00 82.56 97 LYS A CA 1
ATOM 805 C C . LYS A 1 97 ? -11.967 1.420 14.270 1.00 82.56 97 LYS A C 1
ATOM 807 O O . LYS A 1 97 ? -12.875 2.075 13.760 1.00 82.56 97 LYS A O 1
ATOM 812 N N . TYR A 1 98 ? -11.250 0.535 13.597 1.00 81.94 98 TYR A N 1
ATOM 813 C CA . TYR A 1 98 ? -11.413 0.249 12.179 1.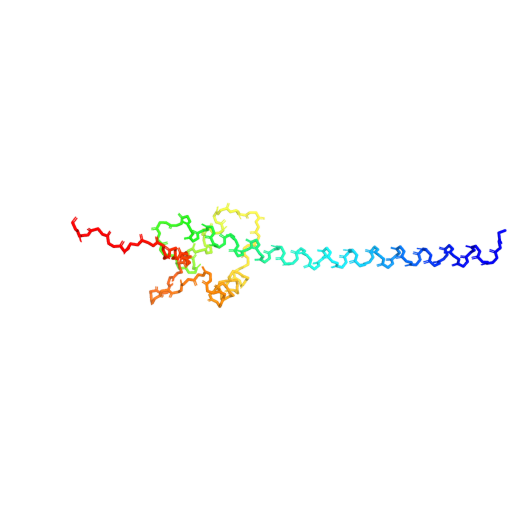00 81.94 98 TYR A CA 1
ATOM 814 C C . TYR A 1 98 ? -12.143 -1.082 11.985 1.00 81.94 98 TYR A C 1
ATOM 816 O O . TYR A 1 98 ? -11.886 -2.058 12.691 1.00 81.94 98 TYR A O 1
ATOM 824 N N . LYS A 1 99 ? -13.055 -1.117 11.009 1.00 83.12 99 LYS A N 1
ATOM 825 C CA . LYS A 1 99 ? -13.751 -2.325 10.545 1.00 83.12 99 LYS A CA 1
ATOM 826 C C . LYS A 1 99 ? -13.633 -2.478 9.035 1.00 83.12 99 LYS A C 1
ATOM 828 O O . LYS A 1 99 ? -13.725 -1.467 8.339 1.00 83.12 99 LYS A O 1
ATOM 833 N N . PRO A 1 100 ? -13.563 -3.704 8.501 1.00 81.50 100 PRO A N 1
ATOM 834 C CA . PRO A 1 100 ? -13.758 -3.917 7.075 1.00 81.50 100 PRO A CA 1
ATOM 835 C C . PRO A 1 100 ? -15.207 -3.582 6.698 1.00 81.50 100 PRO A C 1
ATOM 837 O O . PRO A 1 100 ? -16.154 -3.887 7.436 1.00 81.50 100 PRO A O 1
ATOM 840 N N . ARG A 1 101 ? -15.413 -2.948 5.540 1.00 75.69 101 ARG A N 1
ATOM 841 C CA . ARG A 1 101 ? -16.764 -2.775 5.003 1.00 75.69 101 ARG A CA 1
ATOM 842 C C . ARG A 1 101 ? -17.260 -4.132 4.512 1.00 75.69 101 ARG A C 1
ATOM 844 O O . ARG A 1 101 ? -16.757 -4.668 3.530 1.00 75.69 101 ARG A O 1
ATOM 851 N N . ARG A 1 102 ? -18.285 -4.679 5.169 1.00 70.31 102 ARG A N 1
ATOM 852 C CA . ARG A 1 102 ? -19.036 -5.809 4.609 1.00 70.31 102 ARG A CA 1
ATOM 853 C C . ARG A 1 102 ? -19.761 -5.317 3.359 1.00 70.31 102 ARG A C 1
ATOM 855 O O . ARG A 1 102 ? -20.431 -4.283 3.411 1.00 70.31 102 ARG A O 1
ATOM 862 N N . ARG A 1 103 ? -19.624 -6.035 2.242 1.00 56.66 103 ARG A N 1
ATOM 863 C CA . ARG A 1 103 ? -20.537 -5.854 1.111 1.00 56.66 103 ARG A CA 1
ATOM 864 C C . ARG A 1 103 ? -21.916 -6.253 1.623 1.00 56.66 103 ARG A C 1
ATOM 866 O O . ARG A 1 103 ? -22.134 -7.412 1.956 1.00 56.66 103 ARG A O 1
ATOM 873 N N . SER A 1 104 ? -22.812 -5.285 1.773 1.00 50.38 104 SER A N 1
ATOM 874 C CA . SER A 1 104 ? -24.229 -5.581 1.913 1.00 50.38 104 SER A CA 1
ATOM 875 C C . SER A 1 104 ? -24.675 -6.133 0.566 1.00 50.38 104 SER A C 1
ATOM 877 O O . SER A 1 104 ? -24.901 -5.375 -0.375 1.00 50.38 104 SER A O 1
ATOM 879 N N . CYS A 1 105 ? -24.720 -7.456 0.449 1.00 44.34 105 CYS A N 1
ATOM 880 C CA . CYS A 1 105 ? -25.518 -8.106 -0.574 1.00 44.34 105 CYS A CA 1
ATOM 881 C C . CYS A 1 105 ? -26.974 -7.883 -0.154 1.00 44.34 105 CYS A C 1
ATOM 883 O O . CYS A 1 105 ? -27.542 -8.693 0.569 1.00 44.34 105 CYS A O 1
ATOM 885 N N . THR A 1 106 ? -27.551 -6.733 -0.495 1.00 49.62 106 THR A N 1
ATOM 886 C CA . THR A 1 106 ? -28.992 -6.518 -0.359 1.00 49.62 106 THR A CA 1
ATOM 887 C C . THR A 1 106 ? -29.640 -7.310 -1.489 1.00 49.62 106 THR A C 1
ATOM 889 O O . THR A 1 106 ? -29.749 -6.828 -2.612 1.00 49.62 106 THR A O 1
ATOM 892 N N . GLY A 1 107 ? -29.948 -8.575 -1.219 1.00 47.84 107 GLY A N 1
ATOM 893 C CA . GLY A 1 107 ? -30.574 -9.494 -2.157 1.00 47.84 107 GLY A CA 1
ATOM 894 C C . GLY A 1 107 ? -31.587 -10.367 -1.430 1.00 47.84 107 GLY A C 1
ATOM 895 O O . GLY A 1 107 ? -31.215 -11.425 -0.945 1.00 47.84 107 GLY A O 1
ATOM 896 N N . GLY A 1 108 ? -32.836 -9.890 -1.389 1.00 48.97 108 GLY A N 1
ATOM 897 C CA . GLY A 1 108 ? -34.046 -10.711 -1.298 1.00 48.97 108 GLY A CA 1
ATOM 898 C C . GLY A 1 108 ? -34.464 -11.232 0.076 1.00 48.97 108 GLY A C 1
ATOM 899 O O . GLY A 1 108 ? -34.446 -12.435 0.271 1.00 48.97 108 GLY A O 1
ATOM 900 N N . ASP A 1 109 ? -34.958 -10.353 0.950 1.00 47.06 109 ASP A N 1
ATOM 901 C CA . ASP A 1 109 ? -35.948 -10.729 1.972 1.00 47.06 109 ASP A CA 1
ATOM 902 C C . ASP A 1 109 ? -37.210 -9.880 1.742 1.00 47.06 109 ASP A C 1
ATOM 904 O O . ASP A 1 109 ? -37.517 -8.950 2.487 1.00 47.06 109 ASP A O 1
ATOM 908 N N . GLU A 1 110 ? -37.920 -10.166 0.649 1.00 52.56 110 GLU A N 1
ATOM 909 C CA . GLU A 1 110 ? -39.323 -9.783 0.491 1.00 52.56 110 GLU A CA 1
ATOM 910 C C . GLU A 1 110 ? -40.181 -11.052 0.579 1.00 52.56 110 GLU A C 1
ATOM 912 O O . GLU A 1 110 ? -40.047 -11.971 -0.223 1.00 52.56 110 GLU A O 1
ATOM 917 N N . ASN A 1 111 ? -41.088 -11.043 1.557 1.00 51.56 111 ASN A N 1
ATOM 918 C CA . ASN A 1 111 ? -42.277 -11.883 1.705 1.00 51.56 111 ASN A CA 1
ATOM 919 C C . ASN A 1 111 ? -42.105 -13.379 2.011 1.00 51.56 111 ASN A C 1
ATOM 921 O O . ASN A 1 111 ? -42.093 -14.247 1.143 1.00 51.56 111 ASN A O 1
ATOM 925 N N . SER A 1 112 ? -42.212 -13.698 3.301 1.00 46.03 112 SER A N 1
ATOM 926 C CA . SER A 1 112 ? -42.848 -14.936 3.767 1.00 46.03 112 SER A CA 1
ATOM 927 C C . SER A 1 112 ? -43.697 -14.632 5.003 1.00 46.03 112 SER A C 1
ATOM 929 O O . SER A 1 112 ? -43.346 -14.916 6.144 1.00 46.03 112 SER A O 1
ATOM 931 N N . SER A 1 113 ? -44.816 -13.959 4.762 1.00 50.34 113 SER A N 1
ATOM 932 C CA . SER A 1 113 ? -45.994 -13.975 5.628 1.00 50.34 113 SER A CA 1
ATOM 933 C C . SER A 1 113 ? -47.194 -14.091 4.699 1.00 50.34 113 SER A C 1
ATOM 935 O O . SER A 1 113 ? -47.571 -13.124 4.038 1.00 50.34 113 SER A O 1
ATOM 937 N N . GLY A 1 114 ? -47.695 -15.316 4.590 1.00 39.09 114 GLY A N 1
ATOM 938 C CA . GLY A 1 114 ? -48.827 -15.748 3.782 1.00 39.09 114 GLY A CA 1
ATOM 939 C C . GLY A 1 114 ? -49.128 -17.189 4.142 1.00 39.09 114 GLY A C 1
ATOM 940 O O . GLY A 1 114 ? -48.214 -18.015 3.931 1.00 39.09 114 GLY A O 1
#

Mean predicted aligned error: 12.9 Å

Foldseek 3Di:
DDPVVVVVVVVVVVVVVVVVVVVVVVVVVVVVVVVLVVLLVLLQVLQVPDPDFAALVRSQVVSCVVDVPDPRDSVSNVVSVVVCVVVVQWDQDPVRTIHGDDPPPPDDDDDDDD

pLDDT: mean 76.8, std 12.57, range [39.09, 92.69]

Sequence (114 aa):
MEMRDMLQFVAVLLALISLVWQQRRLVLEGDRKEKRVETKLRIFYVLSGASGDLTEDQIIKELERGHPLRDVDRIEIRKSLYEMLKDETIRFTRAKKYKPRRRSCTGGDENSSG